Protein AF-A0A560G1N2-F1 (afdb_monomer)

Structure (mmCIF, N/CA/C/O backbone):
data_AF-A0A560G1N2-F1
#
_entry.id   AF-A0A560G1N2-F1
#
loop_
_atom_site.group_PDB
_atom_site.id
_atom_site.type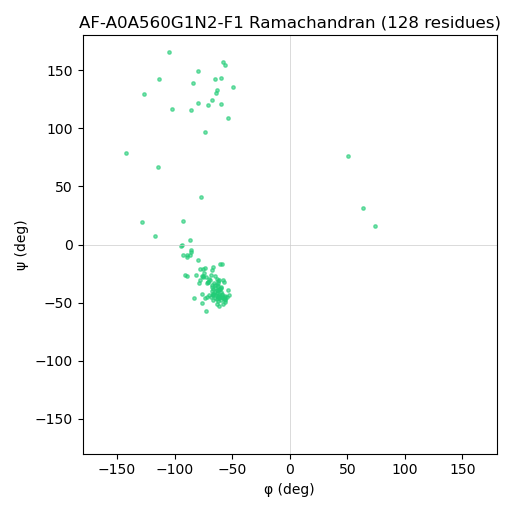_symbol
_atom_site.label_atom_id
_atom_site.label_alt_id
_atom_site.label_comp_id
_atom_site.label_asym_id
_atom_site.label_entity_id
_atom_site.label_seq_id
_atom_site.pdbx_PDB_ins_code
_atom_site.Cartn_x
_atom_site.Cartn_y
_atom_site.Cartn_z
_atom_site.occupancy
_atom_site.B_iso_or_equiv
_atom_site.auth_seq_id
_atom_site.auth_comp_id
_atom_site.auth_asym_id
_atom_site.auth_atom_id
_atom_site.pdbx_PDB_model_num
ATOM 1 N N . MET A 1 1 ? 56.679 25.144 11.023 1.00 48.50 1 MET A N 1
ATOM 2 C CA . MET A 1 1 ? 55.776 24.566 9.999 1.00 48.50 1 MET A CA 1
ATOM 3 C C . MET A 1 1 ? 54.708 23.711 10.685 1.00 48.50 1 MET A C 1
ATOM 5 O O . MET A 1 1 ? 54.857 22.505 10.795 1.00 48.50 1 MET A O 1
ATOM 9 N N . THR A 1 2 ? 53.647 24.330 11.202 1.00 53.09 2 THR A N 1
ATOM 10 C CA . THR A 1 2 ? 52.564 23.662 11.967 1.00 53.09 2 THR A CA 1
ATOM 11 C C . THR A 1 2 ? 51.174 24.002 11.414 1.00 53.09 2 THR A C 1
ATOM 13 O O . THR A 1 2 ? 50.164 23.809 12.077 1.00 53.09 2 THR A O 1
ATOM 16 N N . MET A 1 3 ? 51.110 24.472 10.163 1.00 50.03 3 MET A N 1
ATOM 17 C CA . MET A 1 3 ? 49.879 24.947 9.512 1.00 50.03 3 MET A CA 1
ATOM 18 C C . MET A 1 3 ? 49.155 23.869 8.683 1.00 50.03 3 MET A C 1
ATOM 20 O O . MET A 1 3 ? 48.106 24.131 8.113 1.00 50.03 3 MET A O 1
ATOM 24 N N . SER A 1 4 ? 49.702 22.649 8.621 1.00 55.72 4 SER A N 1
ATOM 25 C CA . SER A 1 4 ? 49.199 21.559 7.765 1.00 55.72 4 SER A CA 1
ATOM 26 C C . SER A 1 4 ? 48.170 20.650 8.463 1.00 55.72 4 SER A C 1
ATOM 28 O O . SER A 1 4 ? 47.286 20.090 7.822 1.00 55.72 4 SER A O 1
ATOM 30 N N . ARG A 1 5 ? 48.204 20.548 9.801 1.00 49.88 5 ARG A N 1
ATOM 31 C CA . ARG A 1 5 ? 47.302 19.647 10.549 1.00 49.88 5 ARG A CA 1
ATOM 32 C C . ARG A 1 5 ? 45.901 20.218 10.790 1.00 49.88 5 ARG A C 1
ATOM 34 O O . ARG A 1 5 ? 44.956 19.447 10.892 1.00 49.88 5 ARG A O 1
ATOM 41 N N . TYR A 1 6 ? 45.747 21.543 10.828 1.00 50.03 6 TYR A N 1
ATOM 42 C CA . TYR A 1 6 ? 44.439 22.181 11.038 1.00 50.03 6 TYR A CA 1
ATOM 43 C C . TYR A 1 6 ? 43.545 22.150 9.790 1.00 50.03 6 TYR A C 1
ATOM 45 O O . TYR A 1 6 ? 42.324 22.103 9.915 1.00 50.03 6 TYR A O 1
ATOM 53 N N . LEU A 1 7 ? 44.138 22.100 8.591 1.00 49.31 7 LEU A N 1
ATOM 54 C CA . LEU A 1 7 ? 43.388 22.080 7.332 1.00 49.31 7 LEU A CA 1
ATOM 55 C C . LEU A 1 7 ? 42.657 20.742 7.101 1.00 49.31 7 LEU A C 1
ATOM 57 O O . LEU A 1 7 ? 41.568 20.714 6.536 1.00 49.31 7 LEU A O 1
ATOM 61 N N . LEU A 1 8 ? 43.228 19.633 7.585 1.00 49.72 8 LEU A N 1
ATOM 62 C CA . LEU A 1 8 ? 42.663 18.287 7.423 1.00 49.72 8 LEU A CA 1
ATOM 63 C C . LEU A 1 8 ? 41.460 18.017 8.341 1.00 49.72 8 LEU A C 1
ATOM 65 O O . LEU A 1 8 ? 40.584 17.235 7.984 1.00 49.72 8 LEU A O 1
ATOM 69 N N . ILE A 1 9 ? 41.381 18.686 9.494 1.00 52.94 9 ILE A N 1
ATOM 70 C CA . ILE A 1 9 ? 40.280 18.497 10.454 1.00 52.94 9 ILE A CA 1
ATOM 71 C C . ILE A 1 9 ? 39.019 19.250 9.993 1.00 52.94 9 ILE A C 1
ATOM 73 O O . ILE A 1 9 ? 37.905 18.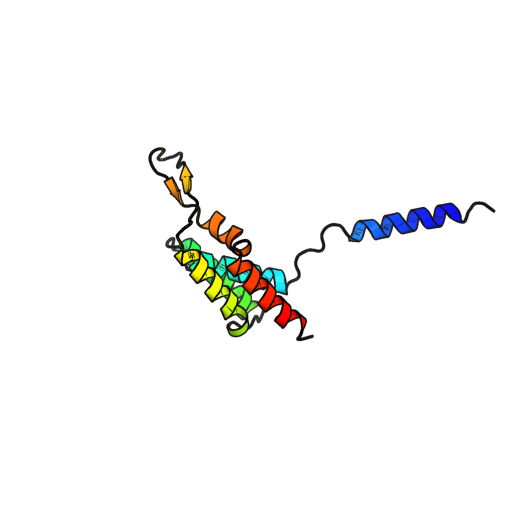757 10.162 1.00 52.94 9 ILE A O 1
ATOM 77 N N . LEU A 1 10 ? 39.178 20.402 9.333 1.00 49.47 10 LEU A N 1
ATOM 78 C CA . LEU A 1 10 ? 38.056 21.177 8.790 1.00 49.47 10 LEU A CA 1
ATOM 79 C C . LEU A 1 10 ? 37.388 20.504 7.578 1.00 49.47 10 LEU A C 1
ATOM 81 O O . LEU A 1 10 ? 36.171 20.595 7.433 1.00 49.47 10 LEU A O 1
ATOM 85 N N . LEU A 1 11 ? 38.135 19.765 6.750 1.00 52.44 11 LEU A N 1
ATOM 86 C CA . LEU A 1 11 ? 37.569 19.085 5.574 1.00 52.44 11 LEU A CA 1
ATOM 87 C C . LEU A 1 11 ? 36.762 17.816 5.925 1.00 52.44 11 LEU A C 1
ATOM 89 O O . LEU A 1 11 ? 35.821 17.458 5.215 1.00 52.44 11 LEU A O 1
ATOM 93 N N . ALA A 1 12 ? 37.092 17.148 7.034 1.00 52.25 12 ALA A N 1
ATOM 94 C CA . ALA A 1 12 ? 36.374 15.957 7.497 1.00 52.25 12 ALA A CA 1
ATOM 95 C C . ALA A 1 12 ? 34.984 16.285 8.082 1.00 52.25 12 ALA A C 1
ATOM 97 O O . ALA A 1 12 ? 34.062 15.477 7.995 1.00 52.25 12 ALA A O 1
ATOM 98 N N . CYS A 1 13 ? 34.799 17.489 8.629 1.00 49.25 13 CYS A N 1
ATOM 99 C CA . CYS A 1 13 ? 33.523 17.898 9.225 1.00 49.25 13 CYS A CA 1
ATOM 100 C C . CYS A 1 13 ? 32.471 18.290 8.163 1.00 49.25 13 CYS A C 1
ATOM 102 O O . CYS A 1 13 ? 31.272 18.062 8.335 1.00 49.25 13 CYS A O 1
ATOM 104 N N . LEU A 1 14 ? 32.921 18.814 7.016 1.00 49.88 14 LEU A N 1
ATOM 105 C CA . LEU A 1 14 ? 32.050 19.196 5.895 1.00 49.88 14 LEU A CA 1
ATOM 106 C C . LEU A 1 14 ? 31.503 17.996 5.105 1.00 49.88 14 LEU A C 1
ATOM 108 O O . LEU A 1 14 ? 30.435 18.100 4.510 1.00 49.88 14 LEU A O 1
ATOM 112 N N . THR A 1 15 ? 32.181 16.846 5.125 1.00 51.88 15 THR A N 1
ATOM 113 C CA . THR A 1 15 ? 31.715 15.627 4.434 1.00 51.88 15 THR A CA 1
ATOM 114 C C . THR A 1 15 ? 30.811 14.751 5.305 1.00 51.88 15 THR A C 1
ATOM 116 O O . THR A 1 15 ? 29.919 14.088 4.779 1.00 51.88 15 THR A O 1
ATOM 119 N N . ALA A 1 16 ? 30.954 14.805 6.634 1.00 47.00 16 ALA A N 1
ATOM 120 C CA . ALA A 1 16 ? 30.086 14.080 7.567 1.00 47.00 16 ALA A CA 1
ATOM 121 C C . ALA A 1 16 ? 28.636 14.608 7.592 1.00 47.00 16 ALA A C 1
ATOM 123 O O . ALA A 1 16 ? 27.713 13.877 7.947 1.00 47.00 16 ALA A O 1
ATOM 124 N N . SER A 1 17 ? 28.416 15.857 7.169 1.00 46.72 17 SER A N 1
ATOM 125 C CA . SER A 1 17 ? 27.093 16.499 7.196 1.00 46.72 17 SER A CA 1
ATOM 126 C C . SER A 1 17 ? 26.174 16.097 6.030 1.00 46.72 17 SER A C 1
ATOM 128 O O . SER A 1 17 ? 24.972 16.332 6.093 1.00 46.72 17 SER A O 1
ATOM 130 N N . ALA A 1 18 ? 26.696 15.458 4.976 1.00 47.59 18 ALA A N 1
ATOM 131 C CA . ALA A 1 18 ? 25.886 15.002 3.838 1.00 47.59 18 ALA A CA 1
ATOM 132 C C . ALA A 1 18 ? 25.260 13.607 4.048 1.00 47.59 18 ALA A C 1
ATOM 134 O O . ALA A 1 18 ? 24.420 13.181 3.259 1.00 47.59 18 ALA A O 1
ATOM 135 N N . ALA A 1 19 ? 25.644 12.900 5.116 1.00 47.78 19 ALA A N 1
ATOM 136 C CA . ALA A 1 19 ? 25.061 11.611 5.494 1.00 47.78 19 ALA A CA 1
ATOM 137 C C . ALA A 1 19 ? 23.803 11.750 6.379 1.00 47.78 19 ALA A C 1
ATOM 139 O O . ALA A 1 19 ? 23.244 10.743 6.817 1.00 47.78 19 ALA A O 1
ATOM 140 N N . LEU A 1 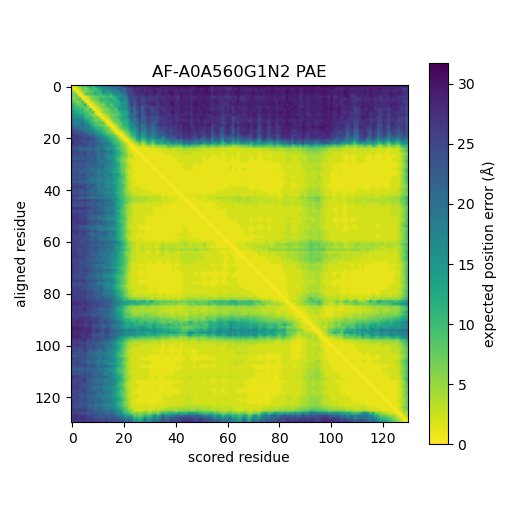20 ? 23.333 12.977 6.641 1.00 49.88 20 LEU A N 1
ATOM 141 C CA . LEU A 1 20 ? 22.050 13.208 7.301 1.00 49.88 20 LEU A CA 1
ATOM 142 C C . LEU A 1 20 ? 20.903 12.898 6.324 1.00 49.88 20 LEU A C 1
ATOM 144 O O . LEU A 1 20 ? 20.519 13.728 5.509 1.00 49.88 20 LEU A O 1
ATOM 148 N N . ALA A 1 21 ? 20.372 11.676 6.436 1.00 50.53 21 ALA A N 1
ATOM 149 C CA . ALA A 1 21 ? 19.128 11.195 5.833 1.00 50.53 21 ALA A CA 1
ATOM 150 C C . ALA A 1 21 ? 18.999 11.452 4.321 1.00 50.53 21 ALA A C 1
ATOM 152 O O . ALA A 1 21 ? 18.218 12.298 3.883 1.00 50.53 21 ALA A O 1
ATOM 153 N N . ALA A 1 22 ? 19.701 10.660 3.504 1.00 59.22 22 ALA A N 1
ATOM 154 C CA . ALA A 1 22 ? 19.352 10.549 2.091 1.00 59.22 22 ALA A CA 1
ATOM 155 C C . ALA A 1 22 ? 17.864 10.172 1.990 1.00 59.22 22 ALA A C 1
ATOM 157 O O . ALA A 1 22 ? 17.455 9.077 2.382 1.00 59.22 22 ALA A O 1
ATOM 158 N N . GLY A 1 23 ? 17.036 11.118 1.541 1.00 70.75 23 GLY A N 1
ATOM 159 C CA . GLY A 1 23 ? 15.609 10.890 1.369 1.00 70.75 23 GLY A CA 1
ATOM 160 C C . GLY A 1 23 ? 15.362 9.702 0.439 1.00 70.75 23 GLY A C 1
ATOM 161 O O . GLY A 1 23 ? 16.190 9.377 -0.413 1.00 70.75 23 GLY A O 1
ATOM 162 N N . ARG A 1 24 ? 14.203 9.052 0.591 1.00 84.50 24 ARG A N 1
ATOM 163 C CA . ARG A 1 24 ? 13.780 7.974 -0.316 1.00 84.50 24 ARG A CA 1
ATOM 164 C C . ARG A 1 24 ? 13.920 8.424 -1.770 1.00 84.50 24 ARG A C 1
ATOM 166 O O . ARG A 1 24 ? 13.484 9.529 -2.108 1.00 84.50 24 ARG A O 1
ATOM 173 N N . SER A 1 25 ? 14.467 7.549 -2.617 1.00 92.06 25 SER A N 1
ATOM 174 C CA . SER A 1 25 ? 14.478 7.774 -4.065 1.00 92.06 25 SER A CA 1
ATOM 175 C C . SER A 1 25 ? 13.049 7.951 -4.586 1.00 92.06 25 SER A C 1
ATOM 177 O O . SER A 1 25 ? 12.092 7.476 -3.971 1.00 92.06 25 SER A O 1
ATOM 179 N N . GLU A 1 26 ? 12.887 8.614 -5.730 1.00 92.81 26 GLU A N 1
ATOM 180 C CA . GLU A 1 26 ? 11.570 8.781 -6.356 1.00 92.81 26 GLU A CA 1
ATOM 181 C C . GLU A 1 26 ? 10.897 7.425 -6.616 1.00 92.81 26 GLU A C 1
ATOM 183 O O . GLU A 1 26 ? 9.748 7.223 -6.237 1.00 92.81 26 GLU A O 1
ATOM 188 N N . ALA A 1 27 ? 11.653 6.454 -7.141 1.00 94.25 27 ALA A N 1
ATOM 189 C CA . ALA A 1 27 ? 11.174 5.091 -7.341 1.00 94.25 27 ALA A CA 1
ATOM 190 C C . ALA A 1 27 ? 10.699 4.455 -6.025 1.00 94.25 27 ALA A C 1
ATOM 192 O O . ALA A 1 27 ? 9.611 3.890 -5.977 1.00 94.25 27 ALA A O 1
ATOM 193 N N . GLN A 1 28 ? 11.467 4.587 -4.937 1.00 96.12 28 GLN A N 1
ATOM 194 C CA . GLN A 1 28 ? 11.051 4.073 -3.631 1.00 96.12 28 GLN A CA 1
ATOM 195 C C . GLN A 1 28 ? 9.780 4.754 -3.127 1.00 96.12 28 GLN A C 1
ATOM 197 O O . GLN A 1 28 ? 8.860 4.074 -2.678 1.00 96.12 28 GLN A O 1
ATOM 202 N N . ARG A 1 29 ? 9.705 6.083 -3.232 1.00 96.44 29 ARG A N 1
ATOM 203 C CA . ARG A 1 29 ? 8.529 6.856 -2.822 1.00 96.44 29 ARG A CA 1
ATOM 204 C C . ARG A 1 29 ? 7.280 6.443 -3.599 1.00 96.44 29 ARG A C 1
ATOM 206 O O . ARG A 1 29 ? 6.206 6.385 -3.008 1.00 96.44 29 ARG A O 1
ATOM 213 N N . ASP A 1 30 ? 7.419 6.143 -4.883 1.00 97.44 30 ASP A N 1
ATOM 214 C CA . ASP A 1 30 ? 6.307 5.747 -5.744 1.00 97.44 30 ASP A CA 1
ATOM 215 C C . ASP A 1 30 ? 5.826 4.339 -5.451 1.00 97.44 30 ASP A C 1
ATOM 217 O O . ASP A 1 30 ? 4.629 4.128 -5.317 1.00 97.44 30 ASP A O 1
ATOM 221 N N . VAL A 1 31 ? 6.742 3.381 -5.311 1.00 98.19 31 VAL A N 1
ATOM 222 C CA . VAL A 1 31 ? 6.381 1.984 -5.043 1.00 98.19 31 VAL A CA 1
ATOM 223 C C . VAL A 1 31 ? 5.755 1.849 -3.650 1.00 98.19 31 VAL A C 1
ATOM 225 O O . VAL A 1 31 ? 4.725 1.194 -3.498 1.00 98.19 31 VAL A O 1
ATOM 228 N N . GLU A 1 32 ? 6.320 2.516 -2.639 1.00 98.44 32 GLU A N 1
ATOM 229 C CA . GLU A 1 32 ? 5.729 2.567 -1.296 1.00 98.44 32 GLU A CA 1
ATOM 230 C C . GLU A 1 32 ? 4.402 3.339 -1.301 1.00 98.44 32 GLU A C 1
ATOM 232 O O . GLU A 1 32 ? 3.419 2.873 -0.731 1.00 98.44 32 GLU A O 1
ATOM 237 N N . GLY A 1 33 ? 4.331 4.479 -1.995 1.00 98.44 33 GLY A N 1
ATOM 238 C CA . GLY A 1 33 ? 3.096 5.252 -2.132 1.00 98.44 33 GLY A CA 1
ATOM 239 C C . GLY A 1 33 ? 1.985 4.480 -2.844 1.00 98.44 33 GLY A C 1
ATOM 240 O O . GLY A 1 33 ? 0.829 4.570 -2.447 1.00 98.44 33 GLY A O 1
ATOM 241 N N . TYR A 1 34 ? 2.328 3.659 -3.837 1.00 98.69 34 TYR A N 1
ATOM 242 C CA . TYR A 1 34 ? 1.375 2.813 -4.549 1.00 98.69 34 TYR A CA 1
ATOM 243 C C . TYR A 1 34 ? 0.804 1.717 -3.646 1.00 98.69 34 TYR A C 1
ATOM 245 O O . TYR A 1 34 ? -0.379 1.388 -3.749 1.00 98.69 34 TYR A O 1
ATOM 253 N N . ALA A 1 35 ? 1.608 1.179 -2.723 1.00 98.81 35 ALA A N 1
ATOM 254 C CA . ALA A 1 35 ? 1.125 0.233 -1.720 1.00 98.81 35 ALA A CA 1
ATOM 255 C C . ALA A 1 35 ? 0.078 0.880 -0.796 1.00 98.81 35 ALA A C 1
ATOM 257 O O . ALA A 1 35 ? -0.995 0.312 -0.587 1.00 98.81 35 ALA A O 1
ATOM 258 N N . VAL A 1 36 ? 0.360 2.091 -0.300 1.00 98.81 36 VAL A N 1
ATOM 259 C CA . VAL A 1 36 ? -0.572 2.862 0.541 1.00 98.81 36 VAL A CA 1
ATOM 260 C C . VAL A 1 36 ? -1.848 3.196 -0.233 1.00 98.81 36 VAL A C 1
ATOM 262 O O . VAL A 1 36 ? -2.947 2.931 0.249 1.00 98.81 36 VAL A O 1
ATOM 265 N N . ALA A 1 37 ? -1.713 3.708 -1.458 1.00 98.81 37 ALA A N 1
ATOM 266 C CA . ALA A 1 37 ? -2.826 4.019 -2.348 1.00 98.81 37 ALA A CA 1
ATOM 267 C C . ALA A 1 37 ? -3.722 2.795 -2.593 1.00 98.81 37 ALA A C 1
ATOM 269 O O . ALA A 1 37 ? -4.935 2.864 -2.406 1.00 98.81 37 ALA A O 1
ATOM 270 N N . THR A 1 38 ? -3.119 1.646 -2.915 1.00 98.81 38 THR A N 1
ATOM 271 C CA . THR A 1 38 ? -3.840 0.377 -3.097 1.00 98.81 38 THR A CA 1
ATOM 272 C C . THR A 1 38 ? -4.605 -0.016 -1.836 1.00 98.81 38 THR A C 1
ATOM 274 O O . THR A 1 38 ? -5.761 -0.428 -1.919 1.00 98.81 38 THR A O 1
ATOM 277 N N . CYS A 1 39 ? -3.980 0.126 -0.665 1.00 98.62 39 CYS A N 1
ATOM 278 C CA . CYS A 1 39 ? -4.634 -0.176 0.600 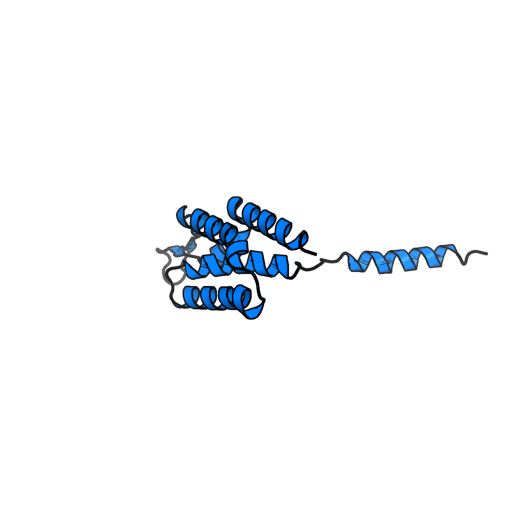1.00 98.62 39 CYS A CA 1
ATOM 279 C C . CYS A 1 39 ? -5.855 0.721 0.835 1.00 98.62 39 CYS A C 1
ATOM 281 O O . CYS A 1 39 ? -6.904 0.219 1.234 1.00 98.62 39 CYS A O 1
ATOM 283 N N . LEU A 1 40 ? -5.736 2.021 0.547 1.00 98.62 40 LEU A N 1
ATOM 284 C CA . LEU A 1 40 ? -6.808 3.005 0.705 1.00 98.62 40 LEU A CA 1
ATOM 285 C C . LEU A 1 40 ? -7.996 2.739 -0.233 1.00 98.62 40 LEU A C 1
ATOM 287 O O . LEU A 1 40 ? -9.139 2.805 0.212 1.00 98.62 40 LEU A O 1
ATOM 291 N N . VAL A 1 41 ? -7.738 2.350 -1.489 1.00 98.56 41 VAL A N 1
ATOM 292 C CA . VAL A 1 41 ? -8.779 1.942 -2.460 1.00 98.56 41 VAL A CA 1
ATOM 293 C C . VAL A 1 41 ? -9.631 0.779 -1.942 1.00 98.56 41 VAL A C 1
ATOM 295 O O . VAL A 1 41 ? -10.818 0.689 -2.255 1.00 98.56 41 VAL A O 1
ATOM 298 N N . ALA A 1 42 ? -9.043 -0.111 -1.145 1.00 97.56 42 ALA A N 1
ATOM 299 C CA . ALA A 1 42 ? -9.725 -1.283 -0.613 1.00 97.56 42 ALA A CA 1
ATOM 300 C C . ALA A 1 42 ? -10.510 -1.025 0.689 1.00 97.56 42 ALA A C 1
ATOM 302 O O . ALA A 1 42 ? -11.172 -1.938 1.172 1.00 97.56 42 ALA A O 1
ATOM 303 N N . GLN A 1 43 ? -10.445 0.179 1.271 1.00 95.94 43 GLN A N 1
ATOM 304 C CA . GLN A 1 43 ? -11.171 0.512 2.505 1.00 95.94 43 GLN A CA 1
ATOM 305 C C . GLN A 1 43 ? -12.631 0.836 2.220 1.00 95.94 43 GLN A C 1
ATOM 307 O O . GLN A 1 43 ? -12.918 1.427 1.194 1.00 95.94 43 GLN A O 1
ATOM 312 N N . ASP A 1 44 ? -13.556 0.567 3.141 1.00 93.69 44 ASP A N 1
ATOM 313 C CA . ASP A 1 44 ? -14.993 0.779 2.894 1.00 93.69 44 ASP A CA 1
ATOM 314 C C . ASP A 1 44 ? -15.411 2.252 2.762 1.00 93.69 44 ASP A C 1
ATOM 316 O O . ASP A 1 44 ? -16.384 2.562 2.074 1.00 93.69 44 ASP A O 1
ATOM 320 N N . GLN A 1 45 ? -14.663 3.166 3.383 1.00 95.06 45 GLN A N 1
ATOM 321 C CA . GLN A 1 45 ? -14.990 4.593 3.433 1.00 95.06 45 GLN A CA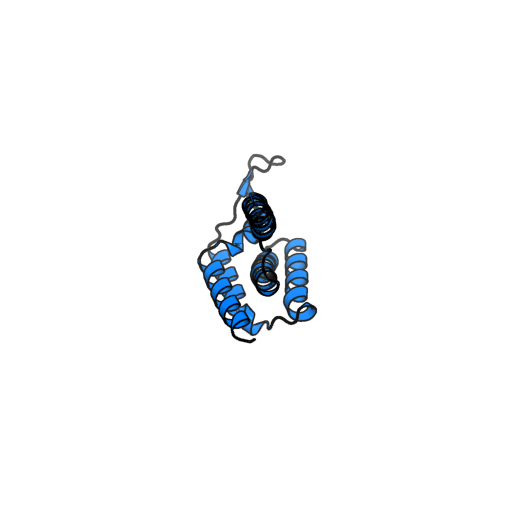 1
ATOM 322 C C . GLN A 1 45 ? -14.804 5.270 2.059 1.00 95.06 45 GLN A C 1
ATOM 324 O O . GLN A 1 45 ? -13.668 5.317 1.580 1.00 95.06 45 GLN A O 1
ATOM 329 N N . PRO A 1 46 ? -15.853 5.870 1.451 1.00 97.06 46 PRO A N 1
ATOM 330 C CA . PRO A 1 46 ? -15.788 6.425 0.092 1.00 97.06 46 PRO A CA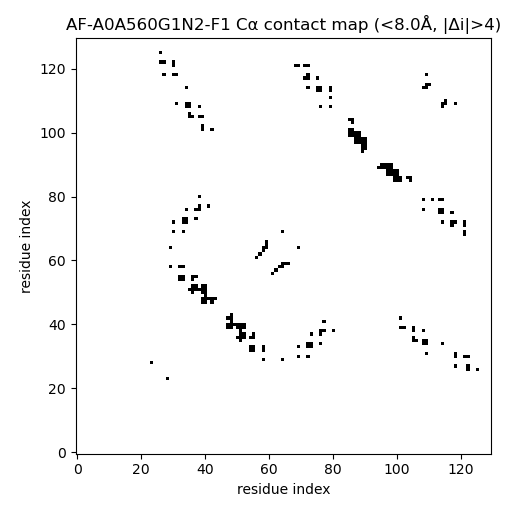 1
ATOM 331 C C . PRO A 1 46 ? -14.653 7.430 -0.121 1.00 97.06 46 PRO A C 1
ATOM 333 O O . PRO A 1 46 ? -13.885 7.299 -1.069 1.00 97.06 46 PRO A O 1
ATOM 336 N N . TYR A 1 47 ? -14.475 8.362 0.818 1.00 97.62 47 TYR A N 1
ATOM 337 C CA . TYR A 1 47 ? -13.396 9.347 0.743 1.00 97.62 47 TYR A CA 1
ATOM 338 C C . TYR A 1 47 ? -12.008 8.689 0.711 1.00 97.62 47 TYR A C 1
ATOM 340 O O . TYR A 1 47 ? -11.147 9.094 -0.062 1.00 97.62 47 TYR A O 1
ATOM 348 N N . LEU A 1 48 ? -11.773 7.631 1.499 1.00 97.88 48 LEU A N 1
ATOM 349 C CA . LEU A 1 48 ? -10.484 6.929 1.471 1.00 97.88 48 LEU A CA 1
ATOM 350 C C . LEU A 1 48 ? -10.257 6.225 0.132 1.00 97.88 48 LEU A C 1
ATOM 352 O O . LEU A 1 48 ? -9.137 6.262 -0.378 1.00 97.88 48 LEU A O 1
ATOM 356 N N . LYS A 1 49 ? -11.311 5.649 -0.460 1.00 98.38 49 LYS A N 1
ATOM 357 C CA . LYS A 1 49 ? -11.225 5.029 -1.786 1.00 98.38 49 LYS A CA 1
ATOM 358 C C . LYS A 1 49 ? -10.802 6.039 -2.846 1.00 98.38 49 LYS A C 1
ATOM 360 O O . LYS A 1 49 ? -9.879 5.766 -3.609 1.00 98.38 49 LYS A O 1
ATOM 365 N N . GLU A 1 50 ? -11.441 7.205 -2.862 1.00 98.31 50 GLU A N 1
ATOM 366 C CA . GLU A 1 50 ? -11.148 8.284 -3.812 1.00 98.31 50 GLU A CA 1
ATOM 367 C C . GLU A 1 50 ? -9.726 8.826 -3.641 1.00 98.31 50 GLU A C 1
ATOM 369 O O . GLU A 1 50 ? -8.992 8.959 -4.621 1.00 98.31 50 GLU A O 1
ATOM 374 N N . GLN A 1 51 ? -9.293 9.052 -2.397 1.00 98.50 51 GLN A N 1
ATOM 375 C CA . GLN A 1 51 ? -7.926 9.491 -2.106 1.00 98.50 51 GLN A CA 1
ATOM 376 C C . GLN A 1 51 ? -6.887 8.444 -2.529 1.00 98.50 51 GLN A C 1
ATOM 378 O O . GLN A 1 51 ? -5.853 8.790 -3.104 1.00 98.50 51 GLN A O 1
ATOM 383 N N . GLY A 1 52 ? -7.161 7.161 -2.277 1.00 98.62 52 GLY A N 1
ATOM 384 C CA . GLY A 1 52 ? -6.319 6.061 -2.738 1.00 98.62 52 GLY A CA 1
ATOM 385 C C . GLY A 1 52 ? -6.241 6.000 -4.262 1.00 98.62 52 GLY A C 1
ATOM 386 O O . GLY A 1 52 ? -5.149 5.884 -4.815 1.00 98.62 52 GLY A O 1
ATOM 387 N N . TYR A 1 53 ? -7.378 6.144 -4.944 1.00 98.50 53 TYR A N 1
ATOM 388 C CA . TYR A 1 53 ? -7.446 6.142 -6.402 1.00 98.50 53 TYR A CA 1
ATOM 389 C C . TYR A 1 53 ? -6.635 7.296 -7.000 1.00 98.50 53 TYR A C 1
ATOM 391 O O . TYR A 1 53 ? -5.723 7.056 -7.787 1.00 98.50 53 TYR A O 1
ATOM 399 N N . GLY A 1 54 ? -6.880 8.537 -6.566 1.00 98.56 54 GLY A N 1
ATOM 400 C CA . GLY A 1 54 ? -6.159 9.707 -7.075 1.00 98.56 54 GLY A CA 1
ATOM 401 C C . GLY A 1 54 ? -4.645 9.633 -6.837 1.00 98.56 54 GLY A C 1
ATOM 402 O O . GLY A 1 54 ? -3.851 10.007 -7.707 1.00 98.56 54 GLY A O 1
ATOM 403 N N . TRP A 1 55 ? -4.218 9.090 -5.692 1.00 98.50 55 TRP A N 1
ATOM 404 C CA . TRP A 1 55 ? -2.798 8.863 -5.417 1.00 98.50 55 TRP A CA 1
ATOM 405 C C . TRP A 1 55 ? -2.208 7.801 -6.358 1.00 98.50 55 TRP A C 1
ATOM 407 O O . TRP A 1 55 ? -1.163 8.038 -6.972 1.00 98.50 55 TRP A O 1
ATOM 417 N N . GLY A 1 56 ? -2.887 6.663 -6.525 1.00 98.50 56 GLY A N 1
ATOM 418 C CA . GLY A 1 56 ? -2.478 5.609 -7.456 1.00 98.50 56 GLY A CA 1
ATOM 419 C C . GLY A 1 56 ? -2.320 6.126 -8.889 1.00 98.50 56 GLY A C 1
ATOM 420 O O . GLY A 1 56 ? -1.269 5.930 -9.501 1.00 98.50 56 GLY A O 1
ATOM 421 N N . GLU A 1 57 ? -3.298 6.887 -9.380 1.00 98.31 57 GLU A N 1
ATOM 422 C CA . GLU A 1 57 ? -3.268 7.474 -10.725 1.00 98.31 57 GLU A CA 1
ATOM 423 C C . GLU A 1 57 ? -2.140 8.500 -10.894 1.00 98.31 57 GLU A C 1
ATOM 425 O O . GLU A 1 57 ? -1.462 8.524 -11.920 1.00 98.31 57 GLU A O 1
ATOM 430 N N . THR A 1 58 ? -1.842 9.295 -9.863 1.00 98.25 58 THR A N 1
ATOM 431 C CA . THR A 1 58 ? -0.692 10.218 -9.888 1.00 98.25 58 THR A CA 1
ATOM 432 C C . THR A 1 58 ? 0.641 9.470 -10.038 1.00 98.25 58 THR A C 1
ATOM 434 O O . THR A 1 58 ? 1.598 9.996 -10.606 1.00 98.25 58 THR A O 1
ATOM 437 N N . ILE A 1 59 ? 0.741 8.240 -9.525 1.00 97.94 59 ILE A N 1
ATOM 438 C CA . ILE A 1 59 ? 1.933 7.393 -9.681 1.00 97.94 59 ILE A CA 1
ATOM 439 C C . ILE A 1 59 ? 1.993 6.786 -11.085 1.00 97.94 59 ILE A C 1
ATOM 441 O O . ILE A 1 59 ? 3.026 6.879 -11.747 1.00 97.94 59 ILE A O 1
ATOM 445 N N . VAL A 1 60 ? 0.898 6.175 -11.532 1.00 97.56 60 VAL A N 1
ATOM 446 C CA . VAL A 1 60 ? 0.852 5.440 -12.801 1.00 97.56 60 VAL A CA 1
ATOM 447 C C . VAL A 1 60 ? 0.860 6.398 -13.987 1.00 97.56 60 VAL A C 1
ATOM 449 O O . VAL A 1 60 ? 1.768 6.356 -14.813 1.00 97.56 60 VAL A O 1
ATOM 452 N N . GLN A 1 61 ? -0.112 7.306 -14.042 1.00 95.50 61 GLN A N 1
ATOM 453 C CA . GLN A 1 61 ? -0.281 8.233 -15.157 1.00 95.50 61 GLN A CA 1
ATOM 454 C C . GLN A 1 61 ? 0.618 9.461 -15.011 1.00 95.50 61 GLN A C 1
ATOM 456 O O . GLN A 1 61 ? 1.299 9.851 -15.954 1.00 95.50 61 GLN A O 1
ATOM 461 N N . GLY A 1 62 ? 0.653 10.058 -13.815 1.00 92.38 62 GLY A N 1
ATOM 462 C CA . GLY A 1 62 ? 1.387 11.307 -13.585 1.00 92.38 62 GLY A CA 1
ATOM 463 C C . GLY A 1 62 ? 2.910 11.146 -13.596 1.00 92.38 62 GLY A C 1
ATOM 464 O O . GLY A 1 62 ? 3.621 12.050 -14.027 1.00 92.38 62 GLY A O 1
ATOM 465 N N . ARG A 1 63 ? 3.421 9.999 -13.131 1.00 93.94 63 ARG A N 1
ATOM 466 C CA . ARG A 1 63 ? 4.866 9.713 -13.020 1.00 93.94 63 ARG A CA 1
ATOM 467 C C . ARG A 1 63 ? 5.336 8.542 -13.885 1.00 93.94 63 ARG A C 1
ATOM 469 O O . ARG A 1 63 ? 6.496 8.135 -13.792 1.00 93.94 63 ARG A O 1
ATOM 476 N N . GLY A 1 64 ? 4.454 8.012 -14.733 1.00 93.44 64 GLY A N 1
ATOM 477 C CA . GLY A 1 64 ? 4.787 7.005 -15.740 1.00 93.44 64 GLY A CA 1
ATOM 478 C C . GLY A 1 64 ? 5.271 5.679 -15.158 1.00 93.44 64 GLY A C 1
ATOM 479 O O . GLY A 1 64 ? 6.132 5.029 -15.750 1.00 93.44 64 GLY A O 1
ATOM 480 N N . ARG A 1 65 ? 4.795 5.282 -13.971 1.00 94.06 65 ARG A N 1
ATOM 481 C CA . ARG A 1 65 ? 5.103 3.950 -13.435 1.00 94.06 65 ARG A CA 1
ATOM 482 C C . ARG A 1 65 ? 4.199 2.920 -14.090 1.00 94.06 65 ARG A C 1
ATOM 484 O O . ARG A 1 65 ? 2.982 2.997 -13.972 1.00 94.06 65 ARG A O 1
ATOM 491 N N . ASP A 1 66 ? 4.817 1.941 -14.736 1.00 95.38 66 ASP A N 1
ATOM 492 C CA . ASP A 1 66 ? 4.109 0.844 -15.385 1.00 95.38 66 ASP A CA 1
ATOM 493 C C . ASP A 1 66 ? 3.258 0.054 -14.360 1.00 95.38 66 ASP A C 1
ATOM 495 O O . ASP A 1 66 ? 3.803 -0.475 -13.380 1.00 95.38 66 ASP A O 1
ATOM 499 N N . PRO A 1 67 ? 1.929 -0.031 -14.548 1.00 94.12 67 PRO A N 1
ATOM 500 C CA . PRO A 1 67 ? 1.055 -0.758 -13.639 1.00 94.12 67 PRO A CA 1
ATOM 501 C C . PRO A 1 67 ? 1.337 -2.268 -13.611 1.00 94.12 67 PRO A C 1
ATOM 503 O O . PRO A 1 67 ? 1.134 -2.888 -12.564 1.00 94.12 67 PRO A O 1
ATOM 506 N N . GLU A 1 68 ? 1.862 -2.868 -14.686 1.00 96.06 68 GLU A N 1
ATOM 507 C CA . GLU A 1 68 ? 2.267 -4.282 -14.688 1.00 96.06 68 GLU A CA 1
ATOM 508 C C . GLU A 1 68 ? 3.469 -4.514 -13.766 1.00 96.06 68 GLU A C 1
ATOM 510 O O . GLU A 1 68 ? 3.503 -5.467 -12.981 1.00 96.06 68 GLU A O 1
ATOM 515 N N . MET A 1 69 ? 4.422 -3.581 -13.774 1.00 96.31 69 MET A N 1
ATOM 516 C CA . MET A 1 69 ? 5.568 -3.591 -12.863 1.00 96.31 69 MET A CA 1
ATOM 517 C C . MET A 1 69 ? 5.157 -3.443 -11.393 1.00 96.31 69 MET A C 1
ATOM 519 O O . MET A 1 69 ? 5.835 -3.976 -10.512 1.00 96.31 69 MET A O 1
ATOM 523 N N . LEU A 1 70 ? 4.047 -2.754 -11.119 1.00 98.00 70 LEU A N 1
ATOM 524 C CA . LEU A 1 70 ? 3.502 -2.545 -9.775 1.00 98.00 70 LEU A CA 1
ATOM 525 C C . LEU A 1 70 ? 2.528 -3.649 -9.322 1.00 98.00 70 LEU A C 1
ATOM 527 O O . LEU A 1 70 ? 2.189 -3.720 -8.135 1.00 98.00 70 LEU A O 1
ATOM 531 N N . ALA A 1 71 ? 2.098 -4.541 -10.219 1.00 98.12 71 ALA A N 1
ATOM 532 C CA . ALA A 1 71 ? 1.148 -5.612 -9.917 1.00 98.12 71 ALA A CA 1
ATOM 533 C C . ALA A 1 71 ? 1.552 -6.503 -8.719 1.00 98.12 71 ALA A C 1
ATOM 535 O O . ALA A 1 71 ? 0.674 -6.802 -7.900 1.00 98.12 71 ALA A O 1
ATOM 536 N N . PRO A 1 72 ? 2.839 -6.871 -8.518 1.00 98.50 72 PRO A N 1
ATOM 537 C CA . PRO A 1 72 ? 3.254 -7.633 -7.337 1.00 98.50 72 PRO A CA 1
ATOM 538 C C . PRO A 1 72 ? 2.967 -6.913 -6.013 1.00 98.50 72 PRO A C 1
ATOM 540 O O . PRO A 1 72 ? 2.571 -7.552 -5.039 1.00 98.50 72 PRO A O 1
ATOM 543 N N . VAL A 1 73 ? 3.117 -5.583 -5.971 1.00 98.69 73 VAL A N 1
ATOM 544 C CA . VAL A 1 73 ? 2.822 -4.783 -4.771 1.00 98.69 73 VAL A CA 1
ATOM 545 C C . VAL A 1 73 ? 1.326 -4.780 -4.497 1.00 98.69 73 VAL A C 1
ATOM 547 O O . VAL A 1 73 ? 0.918 -5.032 -3.365 1.00 98.69 73 VAL A O 1
ATOM 550 N N . LYS A 1 74 ? 0.501 -4.576 -5.532 1.00 98.75 74 LYS A N 1
ATOM 551 C CA . LYS A 1 74 ? -0.959 -4.643 -5.398 1.00 98.75 74 LYS A CA 1
ATOM 552 C C . LYS A 1 74 ? -1.402 -5.994 -4.839 1.00 98.75 74 LYS A C 1
ATOM 554 O O . LYS A 1 74 ? -2.156 -6.037 -3.871 1.00 98.75 74 LYS A O 1
ATOM 559 N N . ALA A 1 75 ? -0.904 -7.091 -5.409 1.00 98.62 75 ALA A N 1
ATOM 560 C CA . ALA A 1 75 ? -1.225 -8.440 -4.950 1.00 98.62 75 ALA A CA 1
ATOM 561 C C . ALA A 1 75 ? -0.828 -8.660 -3.479 1.00 98.62 75 ALA A C 1
ATOM 563 O O . ALA A 1 75 ? -1.631 -9.167 -2.696 1.00 98.62 75 ALA A O 1
ATOM 564 N N . ALA A 1 76 ? 0.372 -8.224 -3.081 1.00 98.75 76 ALA A N 1
ATOM 565 C CA . ALA A 1 76 ? 0.836 -8.340 -1.701 1.00 98.75 76 ALA A CA 1
ATOM 566 C C . ALA A 1 76 ? -0.022 -7.527 -0.716 1.00 98.75 76 ALA A C 1
ATOM 568 O O . ALA 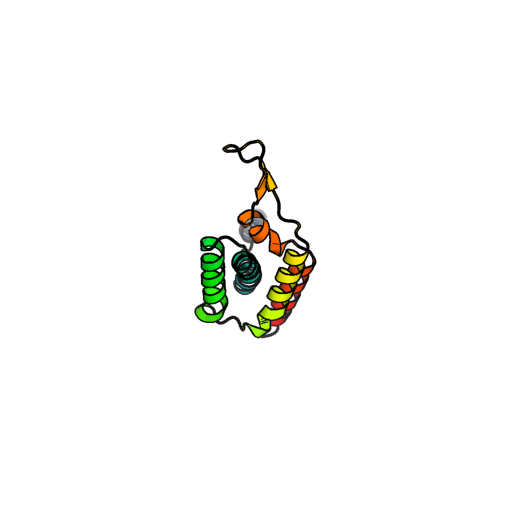A 1 76 ? -0.318 -8.010 0.378 1.00 98.75 76 ALA A O 1
ATOM 569 N N . VAL A 1 77 ? -0.457 -6.322 -1.102 1.00 98.69 77 VAL A N 1
ATOM 570 C CA . VAL A 1 77 ? -1.354 -5.486 -0.288 1.00 98.69 77 VAL A CA 1
ATOM 571 C C . VAL A 1 77 ? -2.720 -6.150 -0.121 1.00 98.69 77 VAL A C 1
ATOM 573 O O . VAL A 1 77 ? -3.204 -6.257 1.003 1.00 98.69 77 VAL A O 1
ATOM 576 N N . MET A 1 78 ? -3.317 -6.668 -1.199 1.00 98.44 78 MET A N 1
ATOM 577 C CA . MET A 1 78 ? -4.601 -7.378 -1.118 1.00 98.44 78 MET A CA 1
ATOM 578 C C . MET A 1 78 ? -4.507 -8.634 -0.242 1.00 98.44 78 MET A C 1
ATOM 580 O O . MET A 1 78 ? -5.400 -8.897 0.561 1.00 98.44 78 MET A O 1
ATOM 584 N N . ALA A 1 79 ? -3.399 -9.376 -0.330 1.00 98.19 79 ALA A N 1
ATOM 585 C CA . ALA A 1 79 ? -3.151 -10.529 0.531 1.0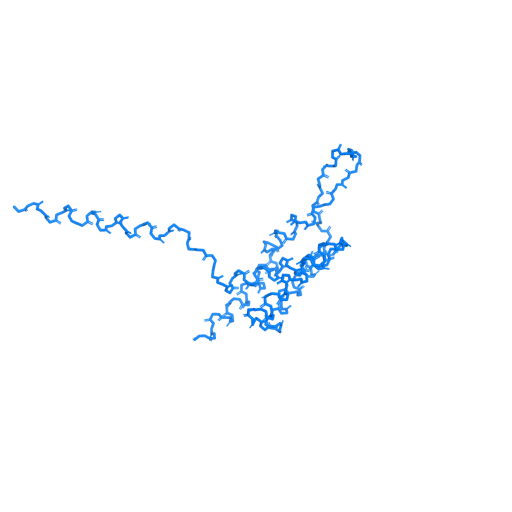0 98.19 79 ALA A CA 1
ATOM 586 C C . ALA A 1 79 ? -2.968 -10.142 2.010 1.00 98.19 79 ALA A C 1
ATOM 588 O O . ALA A 1 79 ? -3.354 -10.903 2.895 1.00 98.19 79 ALA A O 1
ATOM 589 N N . ALA A 1 80 ? -2.386 -8.973 2.298 1.00 97.12 80 ALA A N 1
ATOM 590 C CA . ALA A 1 80 ? -2.276 -8.458 3.661 1.00 97.12 80 ALA A CA 1
ATOM 591 C C . ALA A 1 80 ? -3.642 -8.028 4.220 1.00 97.12 80 ALA A C 1
ATOM 593 O O . ALA A 1 80 ? -3.966 -8.384 5.351 1.00 97.12 80 ALA A O 1
ATOM 594 N N . LEU A 1 81 ? -4.458 -7.340 3.415 1.00 96.12 81 LEU A N 1
ATOM 595 C CA . LEU A 1 81 ? -5.814 -6.918 3.782 1.00 96.12 81 LEU A CA 1
ATOM 596 C C . LEU A 1 81 ? -6.732 -8.102 4.092 1.00 96.12 81 LEU A C 1
ATOM 598 O O . LEU A 1 81 ? -7.493 -8.050 5.055 1.00 96.12 81 LEU A O 1
ATOM 602 N N . ALA A 1 82 ? -6.616 -9.191 3.329 1.00 95.31 82 ALA A N 1
ATOM 603 C CA . ALA A 1 82 ? -7.417 -10.398 3.527 1.00 95.31 82 ALA A CA 1
ATOM 604 C C . ALA A 1 82 ? -7.224 -11.059 4.907 1.00 95.31 82 ALA A C 1
ATOM 606 O O . ALA A 1 82 ? -8.056 -11.866 5.311 1.00 95.31 82 ALA A O 1
ATOM 607 N N . LYS A 1 83 ? -6.153 -10.724 5.641 1.00 92.56 83 LYS A N 1
ATOM 608 C CA . LYS A 1 83 ? -5.922 -11.229 7.004 1.00 92.56 83 LYS A CA 1
ATOM 609 C C . LYS A 1 83 ? -6.809 -10.560 8.054 1.00 92.56 83 LYS A C 1
ATOM 611 O O . LYS A 1 83 ? -7.012 -11.141 9.109 1.00 92.56 83 LYS A O 1
ATOM 616 N N . GLY A 1 84 ? -7.352 -9.372 7.770 1.00 82.81 84 GLY A N 1
ATOM 617 C CA . GLY A 1 84 ? -8.301 -8.698 8.662 1.00 82.81 84 GLY A CA 1
ATOM 618 C C . GLY A 1 84 ? -7.695 -8.071 9.925 1.00 82.81 84 GLY A C 1
ATOM 619 O O . GLY A 1 84 ? -8.442 -7.710 10.828 1.00 82.81 84 GLY A O 1
ATOM 620 N N . ASP A 1 85 ? -6.372 -7.888 9.992 1.00 89.38 85 ASP A N 1
ATOM 621 C CA . ASP A 1 85 ? -5.652 -7.358 11.169 1.00 89.38 85 ASP A CA 1
ATOM 622 C C . ASP A 1 85 ? -5.780 -5.822 11.335 1.00 89.38 85 ASP A C 1
ATOM 624 O O . ASP A 1 85 ? -4.790 -5.130 11.597 1.00 89.38 85 ASP A O 1
ATOM 628 N N . MET A 1 86 ? -6.970 -5.255 11.109 1.00 93.31 86 MET A N 1
ATOM 629 C CA . MET A 1 86 ? -7.201 -3.807 11.177 1.00 93.31 86 MET A CA 1
ATOM 630 C C . MET A 1 86 ? -7.060 -3.309 12.630 1.00 93.31 86 MET A C 1
ATOM 632 O O . MET A 1 86 ? -7.783 -3.792 13.504 1.00 93.31 86 MET A O 1
ATOM 636 N N . PRO A 1 87 ? -6.185 -2.326 12.921 1.00 93.94 87 PRO A N 1
ATOM 637 C CA . PRO A 1 87 ? -6.047 -1.750 14.245 1.00 93.94 87 PRO A CA 1
ATOM 638 C C . PRO A 1 87 ? -7.324 -1.022 14.644 1.00 93.94 87 PRO A C 1
ATOM 640 O O . PRO A 1 87 ? -7.958 -0.337 13.835 1.00 93.94 87 PRO A O 1
ATOM 643 N N . VAL A 1 88 ? -7.660 -1.136 15.922 1.00 94.00 88 VAL A N 1
ATOM 644 C CA . VAL A 1 88 ? -8.829 -0.508 16.524 1.00 94.00 88 VAL A CA 1
ATOM 645 C C . VAL A 1 88 ? -8.369 0.299 17.731 1.00 94.00 88 VAL A C 1
ATOM 647 O O . VAL A 1 88 ? -7.645 -0.213 18.582 1.00 94.00 88 VAL A O 1
ATOM 650 N N . ALA A 1 89 ? -8.787 1.559 17.807 1.00 92.31 89 ALA A N 1
ATOM 651 C CA . ALA A 1 89 ? -8.618 2.395 18.991 1.00 92.31 89 ALA A CA 1
ATOM 652 C C . ALA A 1 89 ? -9.945 2.556 19.734 1.00 92.31 89 ALA A C 1
ATOM 654 O O . ALA A 1 89 ? -11.019 2.266 19.206 1.00 92.31 89 ALA A O 1
ATOM 655 N N . ARG A 1 90 ? -9.868 3.046 20.971 1.00 91.38 90 ARG A N 1
ATOM 656 C CA . ARG A 1 90 ? -11.051 3.467 21.721 1.00 91.38 90 ARG A CA 1
ATOM 657 C C . ARG A 1 90 ? -11.720 4.644 21.009 1.00 91.38 90 ARG A C 1
ATOM 659 O O . ARG A 1 90 ? -11.040 5.601 20.649 1.00 91.38 90 ARG A O 1
ATOM 666 N N . ASP A 1 91 ? -13.036 4.585 20.841 1.00 91.00 91 ASP A N 1
ATOM 667 C CA . ASP A 1 91 ? -13.819 5.735 20.396 1.00 91.00 91 ASP A CA 1
ATOM 668 C C . ASP A 1 91 ? -14.202 6.599 21.608 1.00 91.00 91 ASP A C 1
ATOM 670 O O . ASP A 1 91 ? -14.912 6.151 22.504 1.00 91.00 91 ASP A O 1
ATOM 674 N N . GLU A 1 92 ? -13.713 7.836 21.683 1.00 87.19 92 GLU A N 1
ATOM 675 C CA . GLU A 1 92 ? -14.040 8.739 22.796 1.00 87.19 92 GLU A CA 1
ATOM 676 C C . GLU A 1 92 ? -15.502 9.205 22.771 1.00 87.19 92 GLU A C 1
ATOM 678 O O . GLU A 1 92 ? -16.093 9.416 23.830 1.00 87.19 92 GLU A O 1
ATOM 683 N N . GLY A 1 93 ? -16.101 9.318 21.580 1.00 86.94 93 GLY A N 1
ATOM 684 C CA . GLY A 1 93 ? -17.509 9.677 21.411 1.00 86.94 93 GLY A CA 1
ATOM 685 C C . GLY A 1 93 ? -18.451 8.506 21.682 1.00 86.94 93 GLY A C 1
ATOM 686 O O . GLY A 1 93 ? -19.619 8.714 22.009 1.00 86.94 93 GLY A O 1
ATOM 687 N N . ASN A 1 94 ? -17.940 7.276 21.594 1.00 87.38 94 ASN A N 1
ATOM 688 C CA . ASN A 1 94 ? -18.672 6.068 21.946 1.00 87.38 94 ASN A CA 1
ATOM 689 C C . ASN A 1 94 ? -17.761 5.030 22.628 1.00 87.38 94 ASN A C 1
ATOM 691 O O . ASN A 1 94 ? -17.358 4.056 21.996 1.00 87.38 94 ASN A O 1
ATOM 695 N N . PRO A 1 95 ? -17.455 5.183 23.933 1.00 84.31 95 PRO A N 1
ATOM 696 C CA . PRO A 1 95 ? -16.430 4.386 24.619 1.00 84.31 95 PRO A CA 1
ATOM 697 C C . PRO A 1 95 ? -16.630 2.870 24.624 1.00 84.31 95 PRO A C 1
ATOM 699 O O . PRO A 1 95 ? -15.683 2.148 24.926 1.00 84.31 95 PRO A O 1
ATOM 702 N N . GLN A 1 96 ? -17.845 2.399 24.335 1.00 82.69 96 GLN A N 1
ATOM 703 C CA . GLN A 1 96 ? -18.171 0.975 24.232 1.00 82.69 96 GLN A CA 1
ATOM 704 C C . GLN A 1 96 ? -17.893 0.396 22.838 1.00 82.69 96 GLN A C 1
ATOM 706 O O . GLN A 1 96 ? -18.026 -0.808 22.633 1.00 82.69 96 GLN A O 1
ATOM 711 N N . GLN A 1 97 ? -17.523 1.237 21.873 1.00 86.94 97 GLN A N 1
ATOM 712 C CA . GLN A 1 97 ? -17.211 0.846 20.509 1.00 86.94 97 GLN A CA 1
ATOM 713 C C . GLN A 1 97 ? -15.731 1.080 20.211 1.00 86.94 97 GLN A C 1
ATOM 715 O O . GLN A 1 97 ? -15.103 2.047 20.647 1.00 86.94 97 GLN A O 1
ATOM 720 N N . GLY A 1 98 ? -15.166 0.149 19.451 1.00 89.44 98 GLY A N 1
ATOM 721 C CA . GLY A 1 98 ? -13.860 0.320 18.848 1.00 89.44 98 GLY A CA 1
ATOM 722 C C . GLY A 1 98 ? -13.975 1.084 17.532 1.00 89.44 98 GLY A C 1
ATOM 723 O O . GLY A 1 98 ? -14.866 0.811 16.729 1.00 89.44 98 GLY A O 1
ATOM 724 N N . LYS A 1 99 ? -13.045 2.003 17.280 1.00 91.31 99 LYS A N 1
ATOM 725 C CA . LYS A 1 99 ? -12.912 2.711 16.009 1.00 91.31 99 LYS A CA 1
ATOM 726 C C . LYS A 1 99 ? -11.762 2.126 15.201 1.00 91.31 99 LYS A C 1
ATOM 728 O O . LYS A 1 99 ? -10.605 2.211 15.615 1.00 91.31 99 LYS A O 1
ATOM 733 N N . ALA A 1 100 ? -12.077 1.552 14.043 1.00 93.50 100 ALA A N 1
ATOM 734 C CA . ALA A 1 100 ? -11.066 1.096 13.095 1.00 93.50 100 ALA A CA 1
ATOM 735 C C . ALA A 1 100 ? -10.181 2.266 12.632 1.00 93.50 100 ALA A C 1
ATOM 737 O O . ALA A 1 100 ? -10.667 3.381 12.420 1.00 93.50 100 ALA A O 1
ATOM 738 N N . LEU A 1 101 ? -8.888 1.999 12.444 1.00 95.50 101 LEU A N 1
ATOM 739 C CA . LEU A 1 101 ? -7.886 2.980 12.025 1.00 95.50 101 LEU A CA 1
ATOM 740 C C . LEU A 1 101 ? -7.326 2.658 10.625 1.00 95.50 101 LEU A C 1
ATOM 742 O O . LEU A 1 101 ? -6.138 2.359 10.488 1.00 95.50 101 LEU A O 1
ATOM 746 N N . PRO A 1 102 ? -8.142 2.755 9.559 1.00 95.69 102 PRO A N 1
ATOM 747 C CA . PRO A 1 102 ? -7.720 2.390 8.205 1.00 95.69 102 PRO A CA 1
ATOM 748 C C . PRO A 1 102 ? -6.569 3.252 7.680 1.00 95.69 102 PRO A C 1
ATOM 750 O O . PRO A 1 102 ? -5.702 2.757 6.967 1.00 95.69 102 PRO A O 1
ATOM 753 N N . VAL A 1 103 ? -6.509 4.530 8.068 1.00 96.88 103 VAL A N 1
ATOM 754 C CA . VAL A 1 103 ? -5.406 5.425 7.680 1.00 96.88 103 VAL A CA 1
ATOM 755 C C . VAL A 1 103 ? -4.085 4.979 8.310 1.00 96.88 103 VAL A C 1
ATOM 757 O O . VAL A 1 103 ? -3.072 4.951 7.617 1.00 96.88 103 VAL A O 1
ATOM 760 N N . LEU A 1 104 ? -4.100 4.585 9.589 1.00 96.75 104 LEU A N 1
ATOM 761 C CA . LEU A 1 104 ? -2.917 4.048 10.266 1.00 96.75 104 LEU A CA 1
ATOM 762 C C . LEU A 1 104 ? -2.469 2.751 9.591 1.00 96.75 104 LEU A C 1
ATOM 764 O O . LEU A 1 104 ? -1.324 2.644 9.162 1.00 96.75 104 LEU A O 1
ATOM 768 N N . TYR A 1 105 ? -3.398 1.808 9.414 1.00 97.44 105 TYR A N 1
ATOM 769 C CA . TYR A 1 105 ? -3.103 0.522 8.786 1.00 97.44 105 TYR A CA 1
ATOM 770 C C . TYR A 1 105 ? -2.512 0.679 7.385 1.00 97.44 105 TYR A C 1
ATOM 772 O O . TYR A 1 105 ? -1.506 0.052 7.063 1.00 97.44 105 TYR A O 1
ATOM 780 N N . CYS A 1 106 ? -3.108 1.537 6.554 1.00 98.06 106 CYS A N 1
ATOM 781 C CA . CYS A 1 106 ? -2.593 1.783 5.215 1.00 98.06 106 CYS A CA 1
ATOM 782 C C . CYS A 1 106 ? -1.275 2.557 5.218 1.00 98.06 106 CYS A C 1
ATOM 784 O O . CYS A 1 106 ? -0.464 2.323 4.331 1.00 98.06 106 CYS A O 1
ATOM 786 N N . GLY A 1 107 ? -1.016 3.423 6.202 1.00 97.38 107 GLY A N 1
ATOM 787 C CA . GLY A 1 107 ? 0.289 4.068 6.373 1.00 97.38 107 GLY A CA 1
ATOM 788 C C . GLY A 1 107 ? 1.406 3.075 6.715 1.00 97.38 107 GLY A C 1
ATOM 789 O O . GLY A 1 107 ? 2.523 3.215 6.226 1.00 97.38 107 GLY A O 1
ATOM 790 N N . GLU A 1 108 ? 1.082 2.037 7.485 1.00 97.44 108 GLU A N 1
ATOM 791 C CA . GLU A 1 108 ? 2.017 0.998 7.940 1.00 97.44 108 GLU A CA 1
ATOM 792 C C . GLU A 1 108 ? 2.042 -0.242 7.027 1.00 97.44 108 GLU A C 1
ATOM 794 O O . GLU A 1 108 ? 2.808 -1.182 7.250 1.00 97.44 108 GLU A O 1
ATOM 799 N N . ILE A 1 109 ? 1.228 -0.275 5.963 1.00 98.38 109 ILE A N 1
ATOM 800 C CA . ILE A 1 109 ? 1.108 -1.446 5.080 1.00 98.38 109 ILE A CA 1
ATOM 801 C C . ILE A 1 109 ? 2.452 -1.849 4.463 1.00 98.38 109 ILE A C 1
ATOM 803 O O . ILE A 1 109 ? 2.699 -3.031 4.225 1.00 98.38 109 ILE A O 1
ATOM 807 N N . ILE A 1 110 ? 3.338 -0.872 4.250 1.00 98.25 110 ILE A N 1
ATOM 808 C CA . ILE A 1 110 ? 4.676 -1.050 3.676 1.00 98.25 110 ILE A CA 1
ATOM 809 C C . ILE A 1 110 ? 5.611 -1.861 4.582 1.00 98.25 110 ILE A C 1
ATOM 811 O O . ILE A 1 110 ? 6.596 -2.417 4.098 1.00 98.25 110 ILE A O 1
ATOM 815 N N . ASP A 1 111 ? 5.295 -1.962 5.873 1.00 97.50 111 ASP A N 1
ATOM 816 C CA . ASP A 1 111 ? 6.078 -2.702 6.861 1.00 97.50 111 ASP A CA 1
ATOM 817 C C . ASP A 1 111 ? 5.598 -4.144 7.029 1.00 97.50 111 ASP A C 1
ATOM 819 O O . ASP A 1 111 ? 6.284 -4.968 7.639 1.00 97.50 111 ASP A O 1
ATOM 823 N N . LYS A 1 112 ? 4.458 -4.513 6.426 1.00 97.25 112 LYS A N 1
ATOM 824 C CA . LYS A 1 112 ? 4.028 -5.913 6.392 1.00 97.25 112 LYS A CA 1
ATOM 825 C C . LYS A 1 112 ? 5.048 -6.733 5.589 1.00 97.25 112 LYS A C 1
ATOM 827 O O . LYS A 1 112 ? 5.332 -6.373 4.445 1.00 97.25 112 LYS A O 1
ATOM 832 N N . PRO A 1 113 ? 5.547 -7.875 6.105 1.00 97.31 113 PRO A N 1
ATOM 833 C CA . PRO A 1 113 ? 6.660 -8.601 5.483 1.00 97.31 113 PRO A CA 1
ATOM 834 C C . PRO A 1 113 ? 6.465 -8.929 3.996 1.00 97.31 113 PRO A C 1
ATOM 836 O O . PRO A 1 113 ? 7.373 -8.724 3.194 1.00 97.31 113 PRO A O 1
ATOM 839 N N . GLY A 1 114 ? 5.267 -9.379 3.604 1.00 97.94 114 GLY A N 1
ATOM 840 C CA . GLY A 1 114 ? 4.958 -9.691 2.203 1.00 97.94 114 GLY A CA 1
ATOM 841 C C . GLY A 1 114 ? 4.933 -8.458 1.295 1.00 97.94 114 GLY A C 1
ATOM 842 O O . GLY A 1 114 ? 5.403 -8.514 0.161 1.00 97.94 114 GLY A O 1
ATOM 843 N N . VAL A 1 115 ? 4.444 -7.327 1.808 1.00 98.50 115 VAL A N 1
ATOM 844 C CA . VAL A 1 115 ? 4.407 -6.055 1.073 1.00 98.50 115 VAL A CA 1
ATOM 845 C C . VAL A 1 115 ? 5.818 -5.488 0.946 1.00 98.50 115 VAL A C 1
ATOM 847 O O . VAL A 1 115 ? 6.233 -5.139 -0.157 1.00 98.50 115 VAL A O 1
ATOM 850 N N . ARG A 1 116 ? 6.601 -5.491 2.033 1.00 98.56 116 ARG A N 1
ATOM 851 C CA . ARG A 1 116 ? 8.011 -5.078 2.028 1.00 98.56 116 ARG A CA 1
ATOM 852 C C . ARG A 1 116 ? 8.831 -5.883 1.020 1.00 98.56 116 ARG A C 1
ATOM 854 O O . ARG A 1 116 ? 9.575 -5.294 0.241 1.00 98.56 116 ARG A O 1
ATOM 861 N N . ALA A 1 117 ? 8.654 -7.205 0.985 1.00 98.50 117 ALA A N 1
ATOM 862 C CA . ALA A 1 117 ? 9.330 -8.071 0.021 1.00 98.50 117 ALA A CA 1
ATOM 863 C C . ALA A 1 117 ? 8.967 -7.721 -1.435 1.00 98.50 117 ALA A C 1
ATOM 865 O O . ALA A 1 117 ? 9.860 -7.597 -2.277 1.00 98.50 117 ALA A O 1
ATOM 866 N N . ALA A 1 118 ? 7.680 -7.496 -1.726 1.00 98.69 118 ALA A N 1
ATOM 867 C CA . ALA A 1 118 ? 7.225 -7.088 -3.056 1.00 98.69 118 ALA A CA 1
ATOM 868 C C . ALA A 1 118 ? 7.782 -5.712 -3.466 1.00 98.69 118 ALA A C 1
ATOM 870 O O . ALA A 1 118 ? 8.248 -5.548 -4.594 1.00 98.69 118 ALA A O 1
ATOM 871 N N . ILE A 1 119 ? 7.808 -4.741 -2.546 1.00 98.31 119 ILE A N 1
ATOM 872 C CA . ILE A 1 119 ? 8.413 -3.418 -2.765 1.00 98.31 119 ILE A CA 1
ATOM 873 C C . ILE A 1 119 ? 9.894 -3.569 -3.134 1.00 98.31 119 ILE A C 1
ATOM 875 O O . ILE A 1 119 ? 10.330 -3.046 -4.159 1.00 98.31 119 ILE A O 1
ATOM 879 N N . THR A 1 120 ? 10.665 -4.324 -2.345 1.00 97.69 120 THR A N 1
ATOM 880 C CA . THR A 1 120 ? 12.091 -4.568 -2.611 1.00 97.69 120 THR A CA 1
ATOM 881 C C . THR A 1 120 ? 12.308 -5.220 -3.977 1.00 97.69 120 THR A C 1
ATOM 883 O O . THR A 1 120 ? 13.198 -4.806 -4.722 1.00 97.69 120 THR A O 1
ATOM 886 N N . GLN A 1 121 ? 11.475 -6.198 -4.343 1.00 97.44 121 GLN A N 1
ATOM 887 C CA . GLN A 1 121 ? 11.544 -6.856 -5.646 1.00 97.44 121 GLN A CA 1
ATOM 888 C C . GLN A 1 121 ? 11.312 -5.873 -6.802 1.00 97.44 121 GLN A C 1
ATOM 890 O O . GLN A 1 121 ? 12.058 -5.896 -7.783 1.00 97.44 121 GLN A O 1
ATOM 895 N N . VAL A 1 122 ? 10.297 -5.011 -6.707 1.00 97.56 122 VAL A N 1
ATOM 896 C CA . VAL A 1 122 ? 9.992 -4.023 -7.752 1.00 97.56 122 VAL A CA 1
ATOM 897 C C . VAL A 1 122 ? 11.105 -2.982 -7.862 1.00 97.56 122 VAL A C 1
ATOM 899 O O . VAL A 1 122 ? 11.562 -2.692 -8.968 1.00 97.56 122 VAL A O 1
ATOM 902 N N . LEU A 1 123 ? 11.621 -2.482 -6.736 1.00 96.38 123 LEU A N 1
ATOM 903 C CA . LEU A 1 123 ? 12.728 -1.522 -6.734 1.00 96.38 123 LEU A CA 1
ATOM 904 C C . LEU A 1 123 ? 14.002 -2.093 -7.354 1.00 96.38 123 LEU A C 1
ATOM 906 O O . LEU A 1 123 ? 14.678 -1.395 -8.109 1.00 96.38 123 LEU A O 1
ATOM 910 N N . ALA A 1 124 ? 14.300 -3.370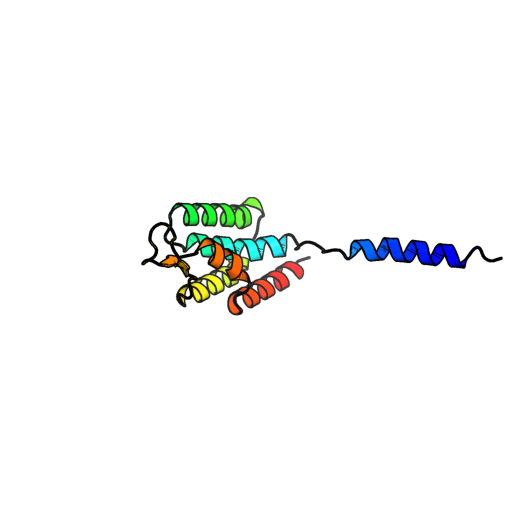 -7.109 1.00 94.94 124 ALA A N 1
ATOM 911 C CA . ALA A 1 124 ? 15.433 -4.040 -7.735 1.00 94.94 124 ALA A CA 1
ATOM 912 C C . ALA A 1 124 ? 15.303 -4.113 -9.266 1.00 94.94 124 ALA A C 1
ATOM 914 O O . ALA A 1 124 ? 16.315 -4.074 -9.961 1.00 94.94 124 ALA A O 1
ATOM 915 N N . LYS A 1 125 ? 14.082 -4.206 -9.810 1.00 92.69 125 LYS A N 1
ATOM 916 C CA . LYS A 1 125 ? 13.858 -4.171 -11.263 1.00 92.69 125 LYS A CA 1
ATOM 917 C C . LYS A 1 125 ? 13.985 -2.753 -11.820 1.00 92.69 125 LYS A C 1
ATOM 919 O O . LYS A 1 125 ? 14.646 -2.566 -12.834 1.00 92.69 125 LYS A O 1
ATOM 924 N N . LEU A 1 126 ? 13.425 -1.759 -11.128 1.00 87.94 126 LEU A N 1
ATOM 925 C CA . LEU A 1 126 ? 13.524 -0.349 -11.526 1.00 87.94 126 LEU A CA 1
ATOM 926 C C . LEU A 1 126 ? 14.975 0.162 -11.510 1.00 87.94 126 LEU A C 1
ATOM 928 O O . LEU A 1 126 ? 15.355 0.958 -12.362 1.00 87.94 126 LEU A O 1
ATOM 932 N N . GLY A 1 127 ? 15.803 -0.318 -10.578 1.00 77.75 127 GLY A N 1
ATOM 933 C CA . GLY A 1 127 ? 17.224 0.034 -10.507 1.00 77.75 127 GLY A CA 1
ATOM 934 C C . GLY A 1 127 ? 18.104 -0.603 -11.589 1.00 77.75 127 GLY A C 1
ATOM 935 O O . GLY A 1 127 ? 19.185 -0.088 -11.848 1.00 77.75 127 GLY A O 1
ATOM 936 N N . LYS A 1 128 ? 17.658 -1.697 -12.226 1.00 63.47 128 LYS A N 1
ATOM 937 C CA . LYS A 1 128 ? 18.394 -2.409 -13.291 1.00 63.47 128 LYS A CA 1
ATOM 938 C C . LYS A 1 128 ? 18.107 -1.887 -14.704 1.00 63.47 128 LYS A C 1
ATOM 940 O O . LYS A 1 128 ? 18.760 -2.326 -15.640 1.00 63.47 128 LYS A O 1
ATOM 945 N N . GLY A 1 129 ? 17.123 -1.003 -14.862 1.00 53.28 129 GLY A N 1
ATOM 946 C CA . GLY A 1 129 ? 16.730 -0.415 -16.148 1.00 53.28 129 GLY A CA 1
ATOM 947 C C . GLY A 1 129 ? 17.418 0.914 -16.478 1.00 53.28 129 GLY A C 1
ATOM 948 O O . GLY A 1 129 ? 16.859 1.681 -17.256 1.00 53.28 129 GLY A O 1
ATOM 949 N N . ARG A 1 130 ? 18.562 1.217 -15.850 1.00 44.50 130 ARG A N 1
ATOM 950 C CA . ARG A 1 130 ? 19.406 2.383 -16.152 1.00 44.50 130 ARG A CA 1
ATOM 951 C C . ARG A 1 130 ? 20.701 1.948 -16.809 1.00 44.50 130 ARG A C 1
ATOM 953 O O . ARG A 1 130 ? 21.302 0.984 -16.285 1.00 44.50 130 ARG A O 1
#

Mean predicted aligned error: 9.37 Å

Sequence (130 aa):
MTMSRYLLILLACLTASAALAAGRSEAQRDVEGYAVATCLVAQDQPYLKEQGYGWGETIVQGRGRDPEMLAPVKAAVMAALAKGDMPVARDEGNPQQGKALPVLYCGEIIDKPGVRAAITQVLAKLGKGR

Radius of gyration: 21.25 Å; Cα contacts (8 Å, |Δi|>4): 128; chains: 1; bounding box: 74×36×41 Å

Secondary structure (DSSP, 8-state):
---SHHHHHHHHHHHHGGGS--PPPHHHHHHHHHHHHHHHHTSSSHHHHHHHHHHHHHHHTTS---HHHHHHHHHHHHHHHTT----EEE-SSSTTSEEE-HHHHHHHGGGSHHHHHHHHHHHHHHHT--

Solvent-accessible surface area (backbone atoms only — not comparable to full-atom values): 7377 Å² total; per-residue (Å²): 144,80,77,70,69,64,58,59,59,59,55,56,58,66,60,62,63,71,69,67,69,80,69,77,50,70,68,54,49,44,52,50,46,39,39,31,14,52,41,26,44,71,42,89,51,66,69,45,22,51,55,10,46,56,50,35,45,45,39,34,70,71,64,65,43,58,64,76,68,44,43,58,29,50,52,29,40,54,60,55,58,72,68,65,82,71,49,64,44,80,25,86,91,44,74,93,40,73,38,75,37,65,68,60,48,24,70,49,44,60,71,38,68,62,24,36,51,31,43,53,54,42,50,58,54,65,67,65,76,112

Nearest PDB structures (foldseek):
  4hfk-assembly1_B  TM=7.551E-01  e=3.375E-02  Enterobacter cloacae subsp. cloacae ATCC 13047
  4j30-assembly1_B  TM=7.312E-01  e=1.098E-01  Salmonella enterica subsp. enterica serovar Typhimurium str. LT2
  7nfx-assembly1_x  TM=4.122E-01  e=1.300E+00  Homo sapiens
  1t98-assembly1_A  TM=2.877E-01  e=7.418E+00  Escherichia coli

Foldseek 3Di:
DPPPVVVVVVVVVVVVVVPPDPDDDPLLCLLLQLLLLLLQCPDPDPVSVVVSVVSNCCSCVVVPDPVVLSVQLSVLSVVVVVVVPFDWDQDPVDRVDTDTDSNVCSNCSCVPPSNVVSSVVSVVVVVVPD

Organism: NCBI:txid28077

pLDDT: mean 86.69, std 18.05, range [44.5, 98.81]